Protein AF-A0A378I8Z8-F1 (afdb_monomer)

Organism: NCBI:txid28083

Sequence (136 aa):
MSGWFSEYYKSSSTHRQSQKISAFATVVEKAISNTDVTSIPTKIVQAGSSLYTMFCTSTHLSEKILNGLEAGIALSQIGLLIALYFEGQECVTDEHSLCKAYLLLEMGYNGFLALGMGTAEVSKEPVAPAATAPTV

Secondary structure (DSSP, 8-state):
--SSSSSS--B-HHHHHHHHHHHHHHHHHHHH-SSGGGGHHHHHHHHHHHHHHHH-TTS-HHHHHHHHHHHHHHHHHHHHHHHHHHHT--TTSTTSHHHHHHHHHHHHHHHHHHHHHHHHHHSBPPPPPP-PPP--

Foldseek 3Di:
DDDDPQPPDAFFPLLLVLLVLLVVLVVVCVVPDPWLLVSLVSLVSNLVSLVVQLPDPRGDPVSNVLSVLLNVLSVVLNVLSVVCVVVVHIPPDPPDPSNVSNVVSVVVNVVSSVVSNVSNVVRHHDDDPDPPDDDD

Nearest PDB structures (foldseek):
  6r6o-assembly1_A  TM=7.227E-01  e=2.540E+00  Candidatus Kuenenia stuttgartensis
  7tuy-assembly1_R  TM=4.621E-01  e=1.942E+00  Homo sapiens

Mean predicted aligned error: 10.28 Å

pLDDT: mean 76.1, std 12.14, range [41.12, 89.38]

Radius of gyration: 18.43 Å; Cα contacts (8 Å, |Δi|>4): 127; chains: 1; bounding box: 40×40×65 Å

Structure (mmCIF, N/CA/C/O backbone):
data_AF-A0A378I8Z8-F1
#
_entry.id   AF-A0A378I8Z8-F1
#
loop_
_atom_site.group_PDB
_atom_site.id
_atom_site.type_symbol
_atom_site.label_atom_id
_atom_site.label_alt_id
_atom_site.label_comp_id
_atom_site.label_asym_id
_atom_site.label_entity_id
_atom_site.label_seq_id
_atom_site.pdbx_PDB_ins_code
_atom_site.Cartn_x
_atom_site.Cartn_y
_atom_site.Cartn_z
_atom_site.occupancy
_atom_site.B_iso_or_equiv
_atom_site.auth_seq_id
_atom_site.auth_comp_id
_atom_site.auth_asym_id
_atom_site.auth_atom_id
_atom_site.pdbx_PDB_model_num
ATOM 1 N N . MET A 1 1 ? 19.527 21.346 -21.741 1.00 41.12 1 MET A N 1
ATOM 2 C CA . MET A 1 1 ? 19.880 20.714 -20.450 1.00 41.12 1 MET A CA 1
ATOM 3 C C . MET A 1 1 ? 19.252 19.328 -20.424 1.00 41.12 1 MET A C 1
ATOM 5 O O . MET A 1 1 ? 18.154 19.159 -19.922 1.00 41.12 1 MET A O 1
ATOM 9 N N . SER A 1 2 ? 19.878 18.355 -21.075 1.00 48.50 2 SER A N 1
ATOM 10 C CA . SER A 1 2 ? 19.301 17.026 -21.306 1.00 48.50 2 SER A CA 1
ATOM 11 C C . SER A 1 2 ? 20.458 16.042 -21.393 1.00 48.50 2 SER A C 1
ATOM 13 O O . SER A 1 2 ? 21.255 16.139 -22.321 1.00 48.50 2 SER A O 1
ATOM 15 N N . GLY A 1 3 ? 20.608 15.162 -20.408 1.00 43.66 3 GLY A N 1
ATOM 16 C CA . GLY A 1 3 ? 21.632 14.116 -20.492 1.00 43.66 3 GLY A CA 1
ATOM 17 C C . GLY A 1 3 ? 22.004 13.444 -19.176 1.00 43.66 3 GLY A C 1
ATOM 18 O O . GLY A 1 3 ? 22.324 12.269 -19.194 1.00 43.66 3 GLY A O 1
ATOM 19 N N . TRP A 1 4 ? 21.907 14.121 -18.029 1.00 41.44 4 TRP A N 1
ATOM 20 C CA . TRP A 1 4 ? 22.483 13.571 -16.788 1.00 41.44 4 TRP A CA 1
ATOM 21 C C . TRP A 1 4 ? 21.515 12.765 -15.907 1.00 41.44 4 TRP A C 1
ATOM 23 O O . TRP A 1 4 ? 21.967 11.962 -15.102 1.00 41.44 4 TRP A O 1
ATOM 33 N N . PHE A 1 5 ? 20.195 12.917 -16.070 1.00 47.25 5 PHE A N 1
ATOM 34 C CA . PHE A 1 5 ? 19.203 12.195 -15.250 1.00 47.25 5 PHE A CA 1
ATOM 35 C C . PHE A 1 5 ? 18.580 10.966 -15.938 1.00 47.25 5 PHE A C 1
ATOM 37 O O . PHE A 1 5 ? 17.821 10.240 -15.307 1.00 47.25 5 PHE A O 1
ATOM 44 N N . SER A 1 6 ? 18.876 10.720 -17.221 1.00 46.56 6 SER A N 1
ATOM 45 C CA . SER A 1 6 ? 18.153 9.722 -18.033 1.00 46.56 6 SER A CA 1
ATOM 46 C C . SER A 1 6 ? 18.712 8.296 -17.957 1.00 46.56 6 SER A C 1
ATOM 48 O O . SER A 1 6 ? 18.033 7.374 -18.401 1.00 46.56 6 SER A O 1
ATOM 50 N N . GLU A 1 7 ? 19.929 8.090 -17.447 1.00 46.84 7 GLU A N 1
ATOM 51 C CA . GLU A 1 7 ? 20.585 6.771 -17.514 1.00 46.84 7 GLU A CA 1
ATOM 52 C C . GLU A 1 7 ? 20.470 5.922 -16.237 1.00 46.84 7 GLU A C 1
ATOM 54 O O . GLU A 1 7 ? 20.745 4.727 -16.294 1.00 46.84 7 GLU A O 1
ATOM 59 N N . TYR A 1 8 ? 20.021 6.480 -15.105 1.00 52.59 8 TYR A N 1
ATOM 60 C CA . TYR A 1 8 ? 20.175 5.829 -13.789 1.00 52.59 8 TYR A CA 1
ATOM 61 C C . TYR A 1 8 ? 18.887 5.440 -13.053 1.00 52.59 8 TYR A C 1
ATOM 63 O O . TYR A 1 8 ? 18.965 4.872 -11.965 1.00 52.59 8 TYR A O 1
ATOM 71 N N . TYR A 1 9 ? 17.706 5.675 -13.625 1.00 54.09 9 TYR A N 1
ATOM 72 C CA . TYR A 1 9 ? 16.462 5.136 -13.073 1.00 54.09 9 TYR A CA 1
ATOM 73 C C . TYR A 1 9 ? 15.664 4.490 -14.194 1.00 54.09 9 TYR A C 1
ATOM 75 O O . TYR A 1 9 ? 15.327 5.124 -15.191 1.00 54.09 9 TYR A O 1
ATOM 83 N N . LYS A 1 10 ? 15.434 3.194 -14.048 1.00 65.06 10 LYS A N 1
ATOM 84 C CA . LYS A 1 10 ? 14.744 2.344 -15.004 1.00 65.06 10 LYS A CA 1
ATOM 85 C C . LYS A 1 10 ? 13.736 1.565 -14.183 1.00 65.06 10 LYS A C 1
ATOM 87 O O . LYS A 1 10 ? 14.125 0.749 -13.363 1.00 65.06 10 LYS A O 1
ATOM 92 N N . SER A 1 11 ? 12.459 1.894 -14.317 1.00 68.00 11 SER A N 1
ATOM 93 C CA . SER A 1 11 ? 11.431 1.282 -13.492 1.00 68.00 11 SER A CA 1
ATOM 94 C C . SER A 1 11 ? 11.003 -0.076 -14.042 1.00 68.00 11 SER A C 1
ATOM 96 O O . SER A 1 11 ? 10.663 -0.192 -15.226 1.00 68.00 11 SER A O 1
AT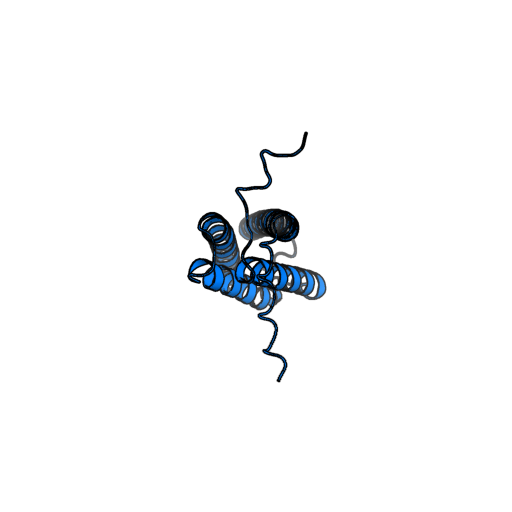OM 98 N N . SER A 1 12 ? 10.966 -1.086 -13.171 1.00 75.50 12 SER A N 1
ATOM 99 C CA . SER A 1 12 ? 10.537 -2.443 -13.506 1.00 75.50 12 SER A CA 1
ATOM 100 C C . SER A 1 12 ? 9.035 -2.493 -13.810 1.00 75.50 12 SER A C 1
ATOM 102 O O . SER A 1 12 ? 8.230 -1.664 -13.373 1.00 75.50 12 SER A O 1
ATOM 104 N N . SER A 1 13 ? 8.607 -3.454 -14.632 1.00 78.38 13 SER A N 1
ATOM 105 C CA . SER A 1 13 ? 7.174 -3.672 -14.901 1.00 78.38 13 SER A CA 1
ATOM 106 C C . SER A 1 13 ? 6.408 -4.055 -13.628 1.00 78.38 13 SER A C 1
ATOM 108 O O . SER A 1 13 ? 5.291 -3.577 -13.427 1.00 78.38 13 SER A O 1
ATOM 110 N N . THR A 1 14 ? 7.032 -4.840 -12.746 1.00 77.50 14 THR A N 1
ATOM 111 C CA . THR A 1 14 ? 6.472 -5.268 -11.458 1.00 77.50 14 THR A CA 1
ATOM 112 C C . THR A 1 14 ? 6.220 -4.090 -10.519 1.00 77.50 14 THR A C 1
ATOM 114 O O . THR A 1 14 ? 5.115 -3.968 -9.993 1.00 77.50 14 THR A O 1
ATOM 117 N N . HIS A 1 15 ? 7.186 -3.175 -10.353 1.00 79.50 15 HIS A N 1
ATOM 118 C CA . HIS A 1 15 ? 6.988 -1.982 -9.523 1.00 79.50 15 HIS A CA 1
ATOM 119 C C . HIS A 1 15 ? 5.855 -1.103 -10.062 1.00 79.50 15 HIS A C 1
ATOM 121 O O . HIS A 1 15 ? 4.949 -0.746 -9.315 1.00 79.50 15 HIS A O 1
ATOM 127 N N . ARG A 1 16 ? 5.819 -0.851 -11.376 1.00 81.81 16 ARG A N 1
ATOM 128 C CA . ARG A 1 16 ? 4.738 -0.075 -12.011 1.00 81.81 16 ARG A CA 1
ATOM 129 C C . ARG A 1 16 ? 3.356 -0.691 -11.804 1.00 81.81 16 ARG A C 1
ATOM 131 O O . ARG A 1 16 ? 2.396 0.041 -11.576 1.00 81.81 16 ARG A O 1
ATOM 138 N N . GLN A 1 17 ? 3.230 -2.015 -11.902 1.00 84.12 17 GLN A N 1
ATOM 139 C CA . GLN A 1 17 ? 1.952 -2.681 -11.644 1.00 84.12 17 GLN A CA 1
ATOM 140 C C . GLN A 1 17 ? 1.547 -2.588 -10.173 1.00 84.12 17 GLN A C 1
ATOM 142 O O . GLN A 1 17 ? 0.394 -2.265 -9.898 1.00 84.12 17 GLN A O 1
ATOM 147 N N . SER A 1 18 ? 2.484 -2.794 -9.245 1.00 82.25 18 SER A N 1
ATOM 148 C CA . SER A 1 18 ? 2.227 -2.642 -7.809 1.00 82.25 18 SER A CA 1
ATOM 149 C C . SER A 1 18 ? 1.702 -1.247 -7.474 1.00 82.25 18 SER A C 1
ATOM 151 O O . SER A 1 18 ? 0.650 -1.112 -6.857 1.00 82.25 18 SER A O 1
ATOM 153 N N . GLN A 1 19 ? 2.363 -0.209 -7.991 1.00 85.88 19 GLN A N 1
ATOM 154 C CA . GLN A 1 19 ? 1.971 1.188 -7.801 1.00 85.88 19 GLN A CA 1
ATOM 155 C C . GLN A 1 19 ? 0.552 1.470 -8.330 1.00 85.88 19 GLN A C 1
ATOM 157 O O . GLN A 1 19 ? -0.240 2.139 -7.671 1.00 85.88 19 GLN A O 1
ATOM 162 N N . LYS A 1 20 ? 0.179 0.892 -9.481 1.00 86.69 20 LYS A N 1
ATOM 163 C CA . LYS A 1 20 ? -1.184 1.001 -10.037 1.00 86.69 20 LYS A CA 1
ATOM 164 C C . LYS A 1 20 ? -2.229 0.298 -9.180 1.00 86.69 20 LYS A C 1
ATOM 166 O O . LYS A 1 20 ? -3.308 0.849 -8.985 1.00 86.69 20 LYS A O 1
ATOM 171 N N . ILE A 1 21 ? -1.921 -0.897 -8.680 1.00 86.50 21 ILE A N 1
ATOM 172 C CA . ILE A 1 21 ? -2.811 -1.650 -7.787 1.00 86.50 21 ILE A CA 1
ATOM 173 C C . ILE A 1 21 ? -3.030 -0.862 -6.495 1.00 86.50 21 ILE A C 1
ATOM 175 O O . ILE A 1 21 ? -4.172 -0.675 -6.083 1.00 86.50 21 ILE A O 1
ATOM 179 N N . SER A 1 22 ? -1.957 -0.343 -5.899 1.00 83.69 22 SER A N 1
ATOM 180 C CA . SER A 1 22 ? -2.022 0.450 -4.672 1.00 83.69 22 SER A CA 1
ATOM 181 C C . SER A 1 22 ? -2.804 1.753 -4.865 1.00 83.69 22 SER A C 1
ATOM 183 O O . SER A 1 22 ? -3.648 2.082 -4.035 1.00 83.69 22 SER A O 1
ATOM 185 N N . ALA A 1 23 ? -2.618 2.448 -5.993 1.00 85.38 23 ALA A N 1
ATOM 186 C CA . ALA A 1 23 ? -3.394 3.640 -6.337 1.00 85.38 23 ALA A CA 1
ATOM 187 C C . ALA A 1 23 ? -4.871 3.342 -6.589 1.00 85.38 23 ALA A C 1
ATOM 189 O O . ALA A 1 23 ? -5.735 4.075 -6.108 1.00 85.38 23 ALA A O 1
ATOM 190 N N . PHE A 1 24 ? -5.178 2.248 -7.285 1.00 86.38 24 PHE A N 1
ATOM 191 C CA . PHE A 1 24 ? -6.556 1.799 -7.444 1.00 86.38 24 PHE A CA 1
ATOM 192 C C . PHE A 1 24 ? -7.191 1.483 -6.085 1.00 86.38 24 PHE A C 1
ATOM 194 O O . PHE A 1 24 ? -8.299 1.938 -5.815 1.00 86.38 24 PHE A O 1
ATOM 201 N N . ALA A 1 25 ? -6.472 0.787 -5.200 1.00 84.19 25 ALA A N 1
ATOM 202 C CA . ALA A 1 25 ? -6.931 0.506 -3.844 1.00 84.19 25 ALA A CA 1
ATOM 203 C C . ALA A 1 25 ? -7.202 1.794 -3.048 1.00 84.19 25 ALA A C 1
ATOM 205 O O . ALA A 1 25 ? -8.235 1.872 -2.392 1.00 84.19 25 ALA A O 1
ATOM 206 N N . THR A 1 26 ? -6.359 2.829 -3.170 1.00 84.75 26 THR A N 1
ATOM 207 C CA . THR A 1 26 ? -6.602 4.141 -2.541 1.00 84.75 26 THR A CA 1
ATOM 208 C C . THR A 1 26 ? -7.861 4.814 -3.088 1.00 84.75 26 THR A C 1
ATOM 210 O O . THR A 1 26 ? -8.645 5.369 -2.323 1.00 84.75 26 THR A O 1
ATOM 213 N N . VAL A 1 27 ? -8.088 4.771 -4.404 1.00 85.25 27 VAL A N 1
ATOM 214 C CA . VAL A 1 27 ? -9.297 5.352 -5.014 1.00 85.25 27 VAL A CA 1
ATOM 215 C C . VAL A 1 27 ? -10.550 4.621 -4.534 1.00 85.25 27 VAL A C 1
ATOM 217 O O . VAL A 1 27 ? -11.528 5.266 -4.166 1.00 85.25 27 VAL A O 1
ATOM 220 N N . VAL A 1 28 ? -10.511 3.288 -4.503 1.00 84.44 28 VAL A N 1
ATOM 221 C CA . VAL A 1 28 ? -11.605 2.455 -3.990 1.00 84.44 28 VAL A CA 1
ATOM 222 C C . VAL A 1 28 ? -11.864 2.751 -2.515 1.00 84.44 28 VAL A C 1
ATOM 224 O O . VAL A 1 28 ? -13.011 2.940 -2.125 1.00 84.44 28 VAL A O 1
ATOM 227 N N . GLU A 1 29 ? -10.814 2.868 -1.705 1.00 82.06 29 GLU A N 1
ATOM 228 C CA . GLU A 1 29 ? -10.921 3.239 -0.295 1.00 82.06 29 GLU A CA 1
ATOM 229 C C . GLU A 1 29 ? -11.596 4.601 -0.127 1.00 82.06 29 GLU A C 1
ATOM 231 O O . GLU A 1 29 ? -12.558 4.716 0.620 1.00 82.06 29 GLU A O 1
ATOM 236 N N . LYS A 1 30 ? -11.171 5.624 -0.878 1.00 81.06 30 LYS A N 1
ATOM 237 C CA . LYS A 1 30 ? -11.785 6.961 -0.828 1.00 81.06 30 LYS A CA 1
ATOM 238 C C . LYS A 1 30 ? -13.221 6.993 -1.353 1.00 81.06 30 LYS A C 1
ATOM 240 O O . LYS A 1 30 ? -13.976 7.880 -0.967 1.00 81.06 30 LYS A O 1
ATOM 245 N N . ALA A 1 31 ? -13.597 6.059 -2.224 1.00 80.19 31 ALA A N 1
ATOM 246 C CA . ALA A 1 31 ? -14.951 5.955 -2.756 1.00 80.19 31 ALA A CA 1
ATOM 247 C C . ALA A 1 31 ? -15.918 5.212 -1.816 1.00 80.19 31 ALA A C 1
ATOM 249 O O . ALA A 1 31 ? -17.120 5.461 -1.875 1.00 80.19 31 ALA A O 1
ATOM 250 N N . ILE A 1 32 ? -15.414 4.288 -0.988 1.00 72.88 32 ILE A N 1
ATOM 251 C CA . ILE A 1 32 ? -16.240 3.364 -0.191 1.00 72.88 32 ILE A CA 1
ATOM 252 C C . ILE A 1 32 ? -16.163 3.658 1.315 1.00 72.88 32 ILE A C 1
ATOM 254 O O . ILE A 1 32 ? -17.149 3.449 2.023 1.00 72.88 32 ILE A O 1
ATOM 258 N N . SER A 1 33 ? -15.027 4.138 1.826 1.00 62.72 33 SER A N 1
ATOM 259 C CA . SER A 1 33 ? -14.820 4.276 3.269 1.00 62.72 33 SER A CA 1
ATOM 260 C C . SER A 1 33 ? -15.489 5.522 3.837 1.00 62.72 33 SER A C 1
ATOM 262 O O . SER A 1 33 ? -14.943 6.620 3.784 1.00 62.72 33 SER A O 1
ATOM 264 N N . ASN A 1 34 ? -16.655 5.307 4.450 1.00 59.94 34 ASN A N 1
ATOM 265 C CA . ASN A 1 34 ? -17.249 6.211 5.442 1.00 59.94 34 ASN A CA 1
ATOM 266 C C . ASN A 1 34 ? -16.865 5.833 6.889 1.00 59.94 34 ASN A C 1
ATOM 268 O O . ASN A 1 34 ? -17.215 6.564 7.808 1.00 59.94 34 ASN A O 1
ATOM 272 N N . THR A 1 35 ? -16.190 4.696 7.104 1.00 59.81 35 THR A N 1
ATOM 273 C CA . THR A 1 35 ? -15.753 4.197 8.423 1.00 59.81 35 THR A CA 1
ATOM 274 C C . THR A 1 35 ? -14.380 3.524 8.328 1.00 59.81 35 THR A C 1
ATOM 276 O O . THR A 1 35 ? -13.978 3.044 7.268 1.00 59.81 35 THR A O 1
ATOM 279 N N . ASP A 1 36 ? -13.651 3.471 9.442 1.00 65.50 36 ASP A N 1
ATOM 280 C CA . ASP A 1 36 ? -12.273 2.961 9.484 1.00 65.50 36 ASP A CA 1
ATOM 281 C C . ASP A 1 36 ? -12.172 1.463 9.176 1.00 65.50 36 ASP A C 1
ATOM 283 O O . ASP A 1 36 ? -11.224 1.003 8.549 1.00 65.50 36 ASP A O 1
ATOM 287 N N . VAL A 1 37 ? -13.172 0.667 9.554 1.00 66.38 37 VAL A N 1
ATOM 288 C CA . VAL A 1 37 ? -13.123 -0.795 9.377 1.00 66.38 37 VAL A CA 1
ATOM 289 C C . VAL A 1 37 ? -13.192 -1.192 7.896 1.00 66.38 37 VAL A C 1
ATOM 291 O O . VAL A 1 37 ? -12.612 -2.201 7.489 1.00 66.38 37 VAL A O 1
ATOM 294 N N . THR A 1 38 ? -13.843 -0.383 7.054 1.00 71.56 38 THR A N 1
ATOM 295 C CA . THR A 1 38 ? -13.967 -0.671 5.618 1.00 71.56 38 THR A CA 1
ATOM 296 C C . THR A 1 38 ? -12.681 -0.415 4.831 1.00 71.56 38 THR A C 1
ATOM 298 O O . THR A 1 38 ? -12.588 -0.866 3.691 1.00 71.56 38 THR A O 1
ATOM 301 N N . SER A 1 39 ? -11.670 0.238 5.423 1.00 75.81 39 SER A N 1
ATOM 302 C CA . SER A 1 39 ? -10.358 0.449 4.790 1.00 75.81 39 SER A CA 1
ATOM 303 C C . SER A 1 39 ? -9.388 -0.724 4.991 1.00 75.81 39 SER A C 1
ATOM 305 O O . SER A 1 39 ? -8.415 -0.859 4.250 1.00 75.81 39 SER A O 1
ATOM 307 N N . ILE A 1 40 ? -9.653 -1.638 5.933 1.00 79.19 40 ILE A N 1
ATOM 308 C CA . ILE A 1 40 ? -8.762 -2.778 6.216 1.00 79.19 40 ILE A CA 1
ATOM 309 C C . ILE A 1 4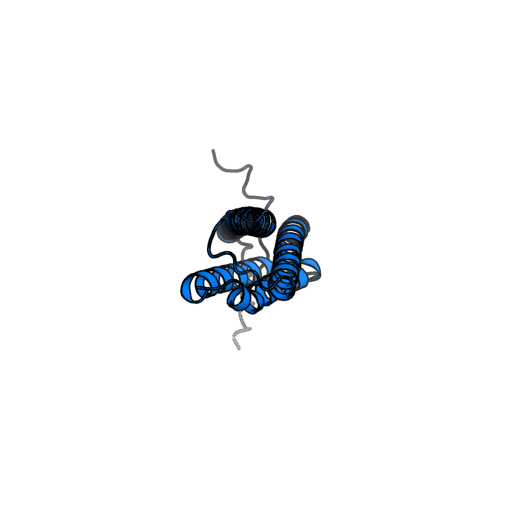0 ? -8.460 -3.614 4.953 1.00 79.19 40 ILE A C 1
ATOM 311 O O . ILE A 1 40 ? -7.284 -3.890 4.696 1.00 79.19 40 ILE A O 1
ATOM 315 N N . PRO A 1 41 ? -9.448 -3.997 4.113 1.00 82.69 41 PRO A N 1
ATOM 316 C CA . PRO A 1 41 ? -9.173 -4.782 2.912 1.00 82.69 41 PRO A CA 1
ATOM 317 C C . PRO A 1 41 ? -8.268 -4.054 1.910 1.00 82.69 41 PRO A C 1
ATOM 319 O O . PRO A 1 41 ? -7.385 -4.681 1.324 1.00 82.69 41 PRO A O 1
ATOM 322 N N . THR A 1 42 ? -8.443 -2.739 1.725 1.00 83.38 42 THR A N 1
ATOM 323 C CA . THR A 1 42 ? -7.608 -1.960 0.796 1.00 83.38 42 THR A CA 1
ATOM 324 C C . THR A 1 42 ? -6.181 -1.843 1.318 1.00 83.38 42 THR A C 1
ATOM 326 O O . THR A 1 42 ? -5.245 -2.048 0.543 1.00 83.38 42 THR A O 1
ATOM 329 N N . LYS A 1 43 ? -5.992 -1.646 2.632 1.00 85.06 43 LYS A N 1
ATOM 330 C CA . LYS A 1 43 ? -4.659 -1.653 3.256 1.00 85.06 43 LYS A CA 1
ATOM 331 C C . LYS A 1 43 ? -3.961 -3.007 3.149 1.00 85.06 43 LYS A C 1
ATOM 333 O O . LYS A 1 43 ? -2.755 -3.046 2.924 1.00 85.06 43 LYS A O 1
ATOM 338 N N . ILE A 1 44 ? -4.692 -4.120 3.250 1.00 87.19 44 ILE A N 1
ATOM 339 C CA . ILE A 1 44 ? -4.125 -5.466 3.051 1.00 87.19 44 ILE A CA 1
ATOM 340 C C . ILE A 1 44 ? -3.629 -5.639 1.614 1.00 87.19 44 ILE A C 1
ATOM 342 O O . ILE A 1 44 ? -2.528 -6.147 1.407 1.00 87.19 44 ILE A O 1
ATOM 346 N N . VAL A 1 45 ? -4.408 -5.197 0.622 1.00 86.88 45 VAL A N 1
ATOM 347 C CA . VAL A 1 45 ? -3.989 -5.241 -0.788 1.00 86.88 45 VAL A CA 1
ATOM 348 C C . VAL A 1 45 ? -2.738 -4.391 -1.006 1.00 86.88 45 VAL A C 1
ATOM 350 O O . VAL A 1 45 ? -1.792 -4.870 -1.625 1.00 86.88 45 VAL A O 1
ATOM 353 N N . GLN A 1 46 ? -2.708 -3.178 -0.451 1.00 86.31 46 GLN A N 1
ATOM 354 C CA . GLN A 1 46 ? -1.566 -2.260 -0.508 1.00 86.31 46 GLN A CA 1
ATOM 355 C C . GLN A 1 46 ? -0.309 -2.833 0.162 1.00 86.31 46 GLN A C 1
ATOM 357 O O . GLN A 1 46 ? 0.780 -2.776 -0.402 1.00 86.31 46 GLN A O 1
ATOM 362 N N . ALA A 1 47 ? -0.441 -3.430 1.348 1.00 86.50 47 ALA A N 1
ATOM 363 C CA . ALA A 1 47 ? 0.674 -4.084 2.025 1.00 86.50 47 ALA A CA 1
ATOM 364 C C . ALA A 1 47 ? 1.160 -5.309 1.234 1.00 86.50 47 ALA A C 1
ATOM 366 O O . ALA A 1 47 ? 2.362 -5.505 1.063 1.00 86.50 47 ALA A O 1
ATOM 367 N N . GLY A 1 48 ? 0.233 -6.120 0.718 1.00 83.06 48 GLY A N 1
ATOM 368 C CA . GLY A 1 48 ? 0.535 -7.326 -0.048 1.00 83.06 48 GLY A CA 1
ATOM 369 C C . GLY A 1 48 ? 1.250 -7.040 -1.368 1.00 83.06 48 GLY A C 1
ATOM 370 O O . GLY A 1 48 ? 2.248 -7.696 -1.671 1.00 83.06 48 GLY A O 1
ATOM 371 N N . SER A 1 49 ? 0.790 -6.048 -2.137 1.00 84.44 49 SER A N 1
ATOM 372 C CA . SER A 1 49 ? 1.423 -5.646 -3.401 1.00 84.44 49 SER A CA 1
ATOM 373 C C . SER A 1 49 ? 2.838 -5.110 -3.172 1.00 84.44 49 SER A C 1
ATOM 375 O O . SER A 1 49 ? 3.786 -5.544 -3.841 1.00 84.44 49 SER A O 1
ATOM 377 N N . SER A 1 50 ? 3.015 -4.236 -2.180 1.00 82.50 50 SER A N 1
ATOM 378 C CA . SER A 1 50 ? 4.317 -3.657 -1.857 1.00 82.50 50 SER A CA 1
ATOM 379 C C . SER A 1 50 ? 5.286 -4.711 -1.293 1.00 82.50 50 SER A C 1
ATOM 381 O O . SER A 1 50 ? 6.435 -4.776 -1.738 1.00 82.50 50 SER A O 1
ATOM 383 N N . LEU A 1 51 ? 4.837 -5.626 -0.421 1.00 84.31 51 LEU A N 1
ATOM 384 C CA . LEU A 1 51 ? 5.662 -6.747 0.061 1.00 84.31 51 LEU A CA 1
ATOM 385 C C . LEU A 1 51 ? 6.072 -7.686 -1.076 1.00 84.31 51 LEU A C 1
ATOM 387 O O . LEU A 1 51 ? 7.251 -8.017 -1.205 1.00 84.31 51 LEU A O 1
ATOM 391 N N . TYR A 1 52 ? 5.132 -8.083 -1.938 1.00 85.00 52 TYR A N 1
ATOM 392 C CA . TYR A 1 52 ? 5.439 -8.921 -3.098 1.00 85.00 52 TYR A CA 1
ATOM 393 C C . TYR A 1 52 ? 6.532 -8.285 -3.968 1.00 85.00 52 TYR A C 1
ATOM 395 O O . TYR A 1 52 ? 7.506 -8.935 -4.352 1.00 85.00 52 TYR A O 1
ATOM 403 N N . THR A 1 53 ? 6.417 -6.982 -4.215 1.00 81.19 53 THR A N 1
ATOM 404 C CA . THR A 1 53 ? 7.370 -6.225 -5.031 1.00 81.19 53 THR A CA 1
ATOM 405 C C . THR A 1 53 ? 8.736 -6.086 -4.352 1.00 81.19 53 THR A C 1
ATOM 407 O O . THR A 1 53 ? 9.766 -6.105 -5.029 1.00 81.19 53 THR A O 1
ATOM 410 N N . MET A 1 54 ? 8.777 -6.016 -3.018 1.00 84.38 54 MET A N 1
ATOM 411 C CA . MET A 1 54 ? 10.015 -5.990 -2.235 1.00 84.38 54 MET A CA 1
ATOM 412 C C . MET A 1 54 ? 10.806 -7.304 -2.366 1.00 84.38 54 MET A C 1
ATOM 414 O O . MET A 1 54 ? 12.031 -7.279 -2.532 1.00 84.38 54 MET A O 1
ATOM 418 N N . PHE A 1 55 ? 10.122 -8.451 -2.358 1.00 84.94 55 PHE A N 1
ATOM 419 C CA . PHE A 1 55 ? 10.758 -9.772 -2.465 1.00 84.94 55 PHE A CA 1
ATOM 420 C C . PHE A 1 55 ? 10.952 -10.261 -3.905 1.00 84.94 55 PHE A C 1
ATOM 422 O O . PHE A 1 55 ? 11.760 -11.160 -4.136 1.00 84.94 55 PHE A O 1
ATOM 429 N N . CYS A 1 56 ? 10.282 -9.654 -4.887 1.00 81.31 56 CYS A N 1
ATOM 430 C CA . CYS A 1 56 ? 10.478 -9.994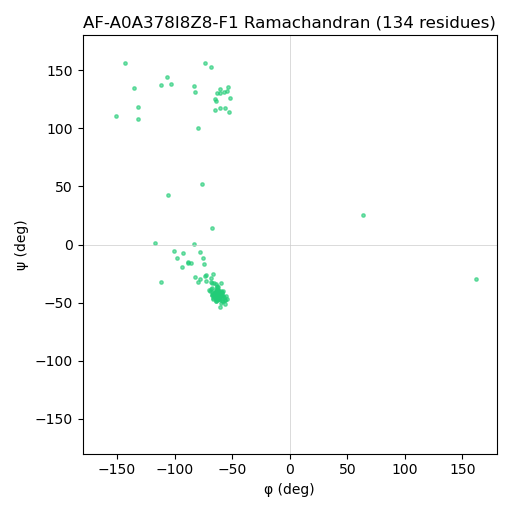 -6.292 1.00 81.31 56 CYS A CA 1
ATOM 431 C C . CYS A 1 56 ? 11.934 -9.732 -6.717 1.00 81.31 56 CYS A C 1
ATOM 433 O O . CYS A 1 56 ? 12.516 -8.692 -6.416 1.00 81.31 56 CYS A O 1
ATOM 435 N N . THR A 1 57 ? 12.558 -10.674 -7.418 1.00 77.12 57 THR A N 1
ATOM 436 C CA . THR A 1 57 ? 13.939 -10.537 -7.920 1.00 77.12 57 THR A CA 1
ATOM 437 C C . THR A 1 57 ? 14.042 -9.603 -9.125 1.00 77.12 57 THR A C 1
ATOM 439 O O . THR A 1 57 ? 15.126 -9.123 -9.431 1.00 77.12 57 THR A O 1
ATOM 442 N N . SER A 1 58 ? 12.916 -9.315 -9.782 1.00 73.62 58 SER A N 1
ATOM 443 C CA . SER A 1 58 ? 12.827 -8.464 -10.974 1.00 73.62 58 SER A CA 1
ATOM 444 C C . SER A 1 58 ? 12.773 -6.955 -10.671 1.00 73.62 58 SER A C 1
ATOM 446 O O . SER A 1 58 ? 12.629 -6.168 -11.605 1.00 73.62 58 SER A O 1
ATOM 448 N N . THR A 1 59 ? 12.825 -6.541 -9.401 1.00 75.06 59 THR A N 1
ATOM 449 C CA . THR A 1 59 ? 12.697 -5.136 -8.970 1.00 75.06 59 THR A CA 1
ATOM 450 C C . THR A 1 59 ? 14.036 -4.562 -8.522 1.00 75.06 59 THR A C 1
ATOM 452 O O . THR A 1 59 ? 14.861 -5.252 -7.915 1.00 75.06 59 THR A O 1
ATOM 455 N N . HIS A 1 60 ? 14.256 -3.277 -8.803 1.00 80.69 60 HIS A N 1
ATOM 456 C CA . HIS A 1 60 ? 15.508 -2.600 -8.454 1.00 80.69 60 HIS A CA 1
ATOM 457 C C . HIS A 1 60 ? 15.601 -2.318 -6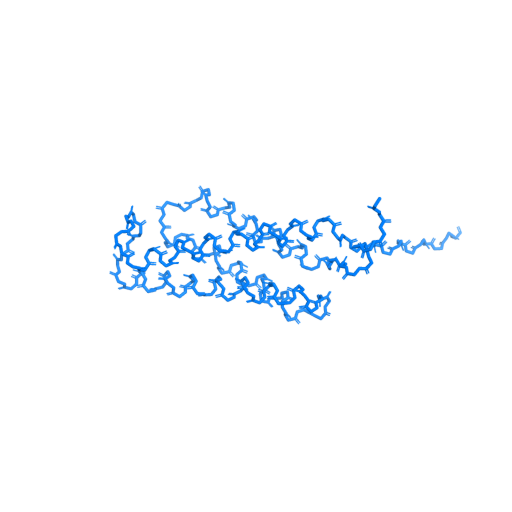.954 1.00 80.69 60 HIS A C 1
ATOM 459 O O . HIS A 1 60 ? 14.590 -2.203 -6.263 1.00 80.69 60 HIS A O 1
ATOM 465 N N . LEU A 1 61 ? 16.821 -2.163 -6.427 1.00 79.00 61 LEU A N 1
ATOM 466 C CA . LEU A 1 61 ? 17.038 -1.896 -4.997 1.00 79.00 61 LEU A CA 1
ATOM 467 C C . LEU A 1 61 ? 16.312 -0.626 -4.523 1.00 79.00 61 LEU A C 1
ATOM 469 O O . LEU A 1 61 ? 15.716 -0.621 -3.449 1.00 79.00 61 LEU A O 1
ATOM 473 N N . SER A 1 62 ? 16.315 0.428 -5.340 1.00 77.50 62 SER A N 1
ATOM 474 C CA . SER A 1 62 ? 15.596 1.674 -5.058 1.00 77.50 62 SER A CA 1
ATOM 475 C C . SER A 1 62 ? 14.080 1.467 -4.967 1.00 77.50 62 SER A C 1
ATOM 477 O O . SER A 1 62 ? 13.441 1.995 -4.059 1.00 77.50 62 SER A O 1
ATOM 479 N N . GLU A 1 63 ? 13.512 0.642 -5.849 1.00 80.88 63 GLU A N 1
ATOM 480 C CA . GLU A 1 63 ? 12.093 0.279 -5.833 1.00 80.88 63 GLU A CA 1
ATOM 481 C C . GLU A 1 63 ? 11.759 -0.582 -4.611 1.00 80.88 63 GLU A C 1
ATOM 483 O O . GLU A 1 63 ? 10.709 -0.409 -3.998 1.00 80.88 63 GLU A O 1
ATOM 488 N N . LYS A 1 64 ? 12.650 -1.496 -4.213 1.00 83.69 64 LYS A N 1
ATOM 489 C CA . LYS A 1 64 ? 12.476 -2.320 -3.006 1.00 83.69 64 LYS A CA 1
ATOM 490 C C . LYS A 1 64 ? 12.436 -1.470 -1.740 1.00 83.69 64 LYS A C 1
ATOM 492 O O . LYS A 1 64 ? 11.629 -1.760 -0.865 1.00 83.69 64 LYS A O 1
ATOM 497 N N . ILE A 1 65 ? 13.266 -0.428 -1.647 1.00 85.56 65 ILE A N 1
ATOM 498 C CA . ILE A 1 65 ? 13.254 0.499 -0.505 1.00 85.56 65 ILE A CA 1
ATOM 499 C C . ILE A 1 65 ? 11.923 1.252 -0.451 1.00 85.56 65 ILE A C 1
ATOM 501 O O . ILE A 1 65 ? 11.302 1.306 0.608 1.00 85.56 65 ILE A O 1
ATOM 505 N N . LEU A 1 66 ? 11.462 1.785 -1.586 1.00 85.19 66 LEU A N 1
ATOM 506 C CA . LEU A 1 66 ? 10.202 2.524 -1.643 1.00 85.19 66 LEU A CA 1
ATOM 507 C C . LEU A 1 66 ? 9.003 1.628 -1.301 1.00 85.19 66 LEU A C 1
ATOM 509 O O . LEU A 1 66 ? 8.219 1.966 -0.419 1.00 85.19 66 LEU A O 1
ATOM 513 N N . ASN A 1 67 ? 8.911 0.447 -1.918 1.00 84.44 67 ASN A N 1
ATOM 514 C CA . ASN A 1 67 ? 7.865 -0.525 -1.596 1.00 84.44 67 ASN A CA 1
ATOM 515 C C . ASN A 1 67 ? 7.981 -1.034 -0.148 1.00 84.44 67 ASN A C 1
ATOM 517 O O . ASN A 1 67 ? 6.972 -1.305 0.488 1.00 84.44 67 ASN A O 1
ATOM 521 N N . GLY A 1 68 ? 9.191 -1.167 0.399 1.00 84.88 68 GLY A N 1
ATOM 522 C CA . GLY A 1 68 ? 9.389 -1.537 1.800 1.00 84.88 68 GLY A CA 1
ATOM 523 C C . GLY A 1 68 ? 8.839 -0.479 2.756 1.00 84.88 68 GLY A C 1
ATOM 524 O O . GLY A 1 68 ? 8.195 -0.819 3.747 1.00 84.88 68 GLY A O 1
ATOM 525 N N . LEU A 1 69 ? 9.029 0.803 2.431 1.00 87.75 69 LEU A N 1
ATOM 526 C CA . LEU A 1 69 ? 8.462 1.912 3.193 1.00 87.75 69 LEU A CA 1
ATOM 527 C C . LEU A 1 69 ? 6.932 1.947 3.083 1.00 87.75 69 LEU A C 1
ATOM 529 O O . LEU A 1 69 ? 6.253 2.038 4.102 1.00 87.75 69 LEU A O 1
ATOM 533 N N . GLU A 1 70 ? 6.385 1.808 1.873 1.00 88.19 70 GLU A N 1
ATOM 534 C CA . GLU A 1 70 ? 4.937 1.705 1.646 1.00 88.19 70 GLU A CA 1
ATOM 535 C C . GLU A 1 70 ? 4.321 0.525 2.404 1.00 88.19 70 GLU A C 1
ATOM 537 O O . GLU A 1 70 ? 3.299 0.690 3.066 1.00 88.19 70 GLU A O 1
ATOM 542 N N . ALA A 1 71 ? 4.964 -0.646 2.368 1.00 87.25 71 ALA A N 1
ATOM 543 C CA . ALA A 1 71 ? 4.531 -1.820 3.115 1.00 87.25 71 ALA A CA 1
ATOM 544 C C . ALA A 1 71 ? 4.569 -1.567 4.627 1.00 87.25 71 ALA A C 1
ATOM 546 O O . ALA A 1 71 ? 3.621 -1.908 5.327 1.00 87.25 71 ALA A O 1
ATOM 547 N N . GLY A 1 72 ? 5.629 -0.934 5.138 1.00 88.62 72 GLY A N 1
ATOM 548 C CA . GLY A 1 72 ? 5.744 -0.581 6.553 1.00 88.62 72 GLY A CA 1
ATOM 549 C C . GLY A 1 72 ? 4.644 0.376 7.019 1.00 88.62 72 GLY A C 1
ATOM 550 O O . GLY A 1 72 ? 4.044 0.162 8.075 1.00 88.62 72 GLY A O 1
ATOM 551 N N . ILE A 1 73 ? 4.333 1.394 6.213 1.00 88.94 73 ILE A N 1
ATOM 552 C CA . ILE A 1 73 ? 3.249 2.341 6.499 1.00 88.94 73 ILE A CA 1
ATOM 553 C C . ILE A 1 73 ? 1.890 1.628 6.439 1.00 88.94 73 ILE A C 1
ATOM 555 O O . ILE A 1 73 ? 1.105 1.761 7.375 1.00 88.94 73 ILE A O 1
ATOM 559 N N . ALA A 1 74 ? 1.629 0.822 5.405 1.00 86.81 74 ALA A N 1
ATOM 560 C CA . ALA A 1 74 ? 0.371 0.087 5.258 1.00 86.81 74 ALA A CA 1
ATOM 561 C C . ALA A 1 74 ? 0.148 -0.927 6.397 1.00 86.81 74 ALA A C 1
ATOM 563 O O . ALA A 1 74 ? -0.940 -1.004 6.961 1.00 86.81 74 ALA A O 1
ATOM 564 N N . LEU A 1 75 ? 1.187 -1.660 6.809 1.00 88.25 75 LEU A N 1
ATOM 565 C CA . LEU A 1 75 ? 1.123 -2.557 7.970 1.00 88.25 75 LEU A CA 1
ATOM 566 C C . LEU A 1 75 ? 0.868 -1.796 9.276 1.00 88.25 75 LEU A C 1
ATOM 568 O O . LEU A 1 75 ? 0.100 -2.259 10.118 1.00 88.25 75 LEU A O 1
ATOM 572 N N . SER A 1 76 ? 1.471 -0.618 9.440 1.00 89.38 76 SER A N 1
ATOM 573 C CA . SER A 1 76 ? 1.239 0.223 10.618 1.00 89.38 76 SER A CA 1
ATOM 574 C C . SER A 1 76 ? -0.193 0.769 10.650 1.00 89.38 76 SER A C 1
ATOM 576 O O . SER A 1 76 ? -0.808 0.801 11.714 1.00 89.38 76 SER A O 1
ATOM 578 N N . GLN A 1 77 ? -0.761 1.123 9.491 1.00 87.62 77 GLN A N 1
ATOM 579 C CA . GLN A 1 77 ? -2.176 1.487 9.360 1.00 87.62 77 GLN A CA 1
ATOM 580 C C . GLN A 1 77 ? -3.091 0.323 9.744 1.00 87.62 77 GLN A C 1
ATOM 582 O O . GLN A 1 77 ? -4.019 0.525 10.518 1.00 87.62 77 GLN A O 1
ATOM 587 N N . ILE A 1 78 ? -2.803 -0.900 9.283 1.00 87.00 78 ILE A N 1
ATOM 588 C CA . ILE A 1 78 ? -3.554 -2.101 9.685 1.00 87.00 78 ILE A CA 1
ATOM 589 C C . ILE A 1 78 ? -3.489 -2.295 11.206 1.00 87.00 78 ILE A C 1
ATOM 591 O O . ILE A 1 78 ? -4.517 -2.533 11.834 1.00 87.00 78 ILE A O 1
ATOM 595 N N . GLY A 1 79 ? -2.306 -2.156 11.813 1.00 85.38 79 GLY A N 1
ATOM 596 C CA . GLY A 1 79 ? -2.144 -2.250 13.266 1.00 85.38 79 GLY A CA 1
ATOM 597 C C . GLY A 1 79 ? -2.984 -1.222 14.030 1.00 85.38 79 GLY A C 1
ATOM 598 O O . GLY A 1 79 ? -3.644 -1.577 15.004 1.00 85.38 79 GLY A O 1
ATOM 599 N N . LEU A 1 80 ? -3.014 0.029 13.558 1.00 85.25 80 LEU A N 1
ATOM 600 C CA . LEU A 1 80 ? -3.854 1.082 14.136 1.00 85.25 80 LEU A CA 1
ATOM 601 C C . LEU A 1 80 ? -5.349 0.792 13.980 1.00 85.25 80 LEU A C 1
ATOM 603 O O . LEU A 1 80 ? -6.095 0.959 14.937 1.00 85.25 80 LEU A O 1
ATOM 607 N N . LEU A 1 81 ? -5.782 0.329 12.806 1.00 82.44 81 LEU A N 1
ATOM 608 C CA . LEU A 1 81 ? -7.179 -0.029 12.547 1.00 82.44 81 LEU A CA 1
ATOM 609 C C . LEU A 1 81 ? -7.644 -1.183 13.443 1.00 82.44 81 LEU A C 1
ATOM 611 O O . LEU A 1 81 ? -8.757 -1.156 13.961 1.00 82.44 81 LEU A O 1
ATOM 615 N N . ILE A 1 82 ? -6.780 -2.174 13.677 1.00 83.75 82 ILE A N 1
ATOM 616 C CA . ILE A 1 82 ? -7.051 -3.265 14.621 1.00 83.75 82 ILE A CA 1
ATOM 617 C C . ILE A 1 82 ? -7.169 -2.724 16.052 1.00 83.75 82 ILE A C 1
ATOM 619 O O . ILE A 1 82 ? -8.080 -3.121 16.776 1.00 83.75 82 ILE A O 1
ATOM 623 N N . ALA A 1 83 ? -6.277 -1.817 16.464 1.00 84.44 83 ALA A N 1
ATOM 624 C CA . ALA A 1 83 ? -6.341 -1.199 17.788 1.00 84.44 83 ALA A CA 1
ATOM 625 C C . ALA A 1 83 ? -7.643 -0.400 17.984 1.00 84.44 83 ALA A C 1
ATOM 627 O O . ALA A 1 83 ? -8.340 -0.615 18.972 1.00 84.44 83 ALA A O 1
ATOM 628 N N . LEU A 1 84 ? -8.018 0.435 17.009 1.00 81.12 84 LEU A N 1
ATOM 629 C CA . LEU A 1 84 ? -9.275 1.195 17.005 1.00 81.12 84 LEU A CA 1
ATOM 630 C C . LEU A 1 84 ? -10.503 0.279 17.082 1.00 81.12 84 LEU A C 1
ATOM 632 O O . LEU A 1 84 ? -11.418 0.536 17.863 1.00 81.12 84 LEU A O 1
ATOM 636 N N . TYR A 1 85 ? -10.487 -0.836 16.342 1.00 81.00 85 TYR A N 1
ATOM 637 C CA . TYR A 1 85 ? -11.552 -1.838 16.391 1.00 81.00 85 TYR A CA 1
ATOM 638 C C . TYR A 1 85 ? -11.720 -2.444 17.792 1.00 81.00 85 TYR A C 1
ATOM 640 O O . TYR A 1 85 ? -12.845 -2.598 18.265 1.00 81.00 85 TYR A O 1
ATOM 648 N N . PHE A 1 86 ? -10.620 -2.762 18.484 1.00 82.19 86 PHE A N 1
ATOM 649 C CA . PHE A 1 86 ? -10.680 -3.290 19.851 1.00 82.19 86 PHE A CA 1
ATOM 650 C C . PHE A 1 86 ? -11.074 -2.240 20.895 1.00 82.19 86 PHE A C 1
ATOM 652 O O . PHE A 1 86 ? -11.721 -2.591 21.881 1.00 82.19 86 PHE A O 1
ATOM 659 N N . GLU A 1 87 ? -10.721 -0.971 20.689 1.00 78.62 87 GLU A N 1
ATOM 660 C CA . GLU A 1 87 ? -11.165 0.134 21.547 1.00 78.62 87 GLU A CA 1
ATOM 661 C C . GLU A 1 87 ? -12.616 0.566 21.260 1.00 78.62 87 GLU A C 1
ATOM 663 O O . GLU A 1 87 ? -13.176 1.373 22.003 1.00 78.62 87 GLU A O 1
ATOM 668 N N . GLY A 1 88 ? -13.250 0.007 20.220 1.00 69.62 88 GLY A N 1
ATOM 669 C CA . GLY A 1 88 ? -14.616 0.346 19.817 1.00 69.62 88 GLY A CA 1
ATOM 670 C C . GLY A 1 88 ? -14.755 1.801 19.369 1.00 69.62 88 GLY A C 1
ATOM 671 O O . GLY A 1 88 ? -15.833 2.381 19.494 1.00 69.62 88 GLY A O 1
ATOM 672 N N . GLN A 1 89 ? -13.658 2.402 18.907 1.00 69.06 89 GLN A N 1
ATOM 673 C CA . GLN A 1 89 ? -13.609 3.794 18.488 1.00 69.06 89 GLN A CA 1
ATOM 674 C C . GLN A 1 89 ? -13.613 3.898 16.969 1.00 69.06 89 GLN A C 1
ATOM 676 O O . GLN A 1 89 ? -12.904 3.167 16.281 1.00 69.06 89 GLN A O 1
ATOM 681 N N . GLU A 1 90 ? -14.387 4.851 16.461 1.00 69.69 90 GLU A N 1
ATOM 682 C CA . GLU A 1 90 ? -14.363 5.258 15.061 1.00 69.69 90 GLU A CA 1
ATOM 683 C C . GLU A 1 90 ? -13.796 6.677 14.975 1.00 69.69 90 GLU A C 1
ATOM 685 O O . GLU A 1 90 ? -14.163 7.565 15.752 1.00 69.69 90 GLU A O 1
ATOM 690 N N . CYS A 1 91 ? -12.920 6.913 14.007 1.00 69.44 91 CYS A N 1
ATOM 691 C CA . CYS A 1 91 ? -12.308 8.195 13.690 1.00 69.44 91 CYS A CA 1
ATOM 692 C C . CYS A 1 91 ? -13.278 9.116 12.942 1.00 69.44 91 CYS A C 1
ATOM 694 O O . CYS A 1 91 ? -12.962 9.679 11.898 1.00 69.44 91 CYS A O 1
ATOM 696 N N . VAL A 1 92 ? -1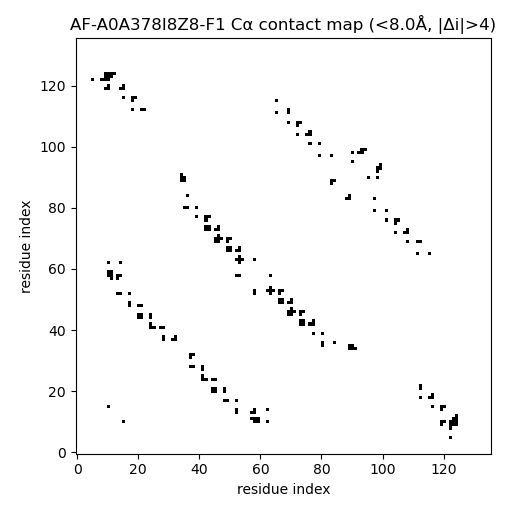4.472 9.303 13.508 1.00 65.00 92 VAL A N 1
ATOM 697 C CA . VAL A 1 92 ? -15.447 10.307 13.052 1.00 65.00 92 VAL A CA 1
ATOM 698 C C . VAL A 1 92 ? -14.980 11.720 13.433 1.00 65.00 92 VAL A C 1
ATOM 700 O O . VAL A 1 92 ? -15.310 12.693 12.758 1.00 65.00 92 VAL A O 1
ATOM 703 N N . THR A 1 93 ? -14.179 11.841 14.497 1.00 60.03 93 THR A N 1
ATOM 704 C CA . THR A 1 93 ? -13.603 13.103 14.985 1.00 60.03 93 THR A CA 1
ATOM 705 C C . THR A 1 93 ? -12.126 12.933 15.338 1.00 60.03 93 THR A C 1
ATOM 707 O O . THR A 1 93 ? -11.770 12.000 16.058 1.00 60.03 93 THR A O 1
ATOM 710 N N . ASP A 1 94 ? -11.276 13.875 14.915 1.00 63.69 94 ASP A N 1
ATOM 711 C CA . ASP A 1 94 ? -9.810 13.864 15.105 1.00 63.69 94 ASP A CA 1
ATOM 712 C C . ASP A 1 94 ? -9.339 14.021 16.569 1.00 63.69 94 ASP A C 1
ATOM 714 O O . ASP A 1 94 ? -8.174 14.330 16.821 1.00 63.69 94 ASP A O 1
ATOM 718 N N . GLU A 1 95 ? -10.204 13.866 17.571 1.00 64.50 95 GLU A N 1
ATOM 719 C CA . GLU A 1 95 ? -9.841 14.127 18.971 1.00 64.50 95 GLU A CA 1
ATOM 720 C C . GLU A 1 95 ? -8.923 13.044 19.559 1.00 64.50 95 GLU A C 1
ATOM 722 O O . GLU A 1 95 ? -8.083 13.339 20.414 1.00 64.50 95 GLU A O 1
ATOM 727 N N . HIS A 1 96 ? -9.003 11.815 19.042 1.00 73.38 96 HIS A N 1
ATOM 728 C CA . HIS A 1 96 ? -8.184 10.698 19.501 1.00 73.38 96 HIS A CA 1
ATOM 729 C C . HIS A 1 96 ? -6.793 10.670 18.851 1.00 73.38 96 HIS A C 1
ATOM 731 O O . HIS A 1 96 ? -6.621 10.842 17.643 1.00 73.38 96 HIS A O 1
ATOM 737 N N . SER A 1 97 ? -5.769 10.409 19.669 1.00 79.12 97 SER A N 1
ATOM 738 C CA . SER A 1 97 ? -4.365 10.339 19.235 1.00 79.12 97 SER A CA 1
ATOM 739 C C . SER A 1 97 ? -4.121 9.256 18.177 1.00 79.12 97 SER A C 1
ATOM 741 O O . SER A 1 97 ? -3.302 9.462 17.280 1.00 79.12 97 SER A O 1
ATOM 743 N N . LEU A 1 98 ? -4.861 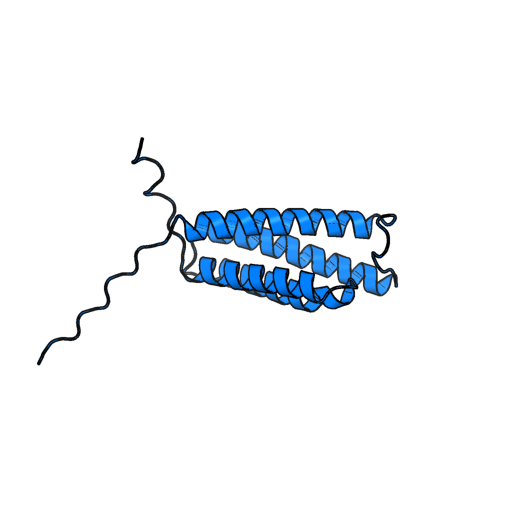8.145 18.243 1.00 78.50 98 LEU A N 1
ATOM 744 C CA . LEU A 1 98 ? -4.833 7.061 17.258 1.00 78.50 98 LEU A CA 1
ATOM 745 C C . LEU A 1 98 ? -5.339 7.525 15.883 1.00 78.50 98 LEU A C 1
ATOM 747 O O . LEU A 1 98 ? -4.696 7.241 14.877 1.00 78.50 98 LEU A O 1
ATOM 751 N N . CYS A 1 99 ? -6.409 8.321 15.836 1.00 81.12 99 CYS A N 1
ATOM 752 C CA . CYS A 1 99 ? -6.948 8.869 14.588 1.00 81.12 99 CYS A CA 1
ATOM 753 C C . CYS A 1 99 ? -5.984 9.861 13.931 1.00 81.12 99 CYS A C 1
ATOM 755 O O . CYS A 1 99 ? -5.721 9.776 12.733 1.00 81.12 99 CYS A O 1
ATOM 757 N N . LYS A 1 100 ? -5.355 10.741 14.723 1.00 82.88 100 LYS A N 1
ATOM 758 C CA . LYS A 1 100 ? -4.315 11.652 14.213 1.00 82.88 100 LYS A CA 1
ATOM 759 C C . LYS A 1 100 ? -3.116 10.895 13.648 1.00 82.88 100 LYS A C 1
ATOM 761 O O . LYS A 1 100 ? -2.582 11.271 12.607 1.00 82.88 100 LYS A O 1
ATOM 766 N N . ALA A 1 101 ? -2.684 9.836 14.330 1.00 84.81 101 ALA A N 1
ATOM 767 C CA . ALA A 1 101 ? -1.604 8.990 13.845 1.00 84.81 101 ALA A CA 1
ATOM 768 C C . ALA A 1 101 ? -1.999 8.289 12.535 1.00 84.81 101 ALA A C 1
ATOM 770 O O . ALA A 1 101 ? -1.230 8.345 11.577 1.00 84.81 101 ALA A O 1
ATOM 771 N N . TYR A 1 102 ? -3.207 7.722 12.445 1.00 84.56 102 TYR A N 1
ATOM 772 C CA . TYR A 1 102 ? -3.717 7.121 11.211 1.00 84.56 102 TYR A CA 1
ATOM 773 C C . TYR A 1 102 ? -3.715 8.124 10.048 1.00 84.56 102 TYR A C 1
ATOM 775 O O . TYR A 1 102 ? -3.150 7.829 8.995 1.00 84.56 102 TYR A O 1
ATOM 783 N N . LEU A 1 103 ? -4.235 9.336 10.270 1.00 84.56 103 LEU A N 1
ATOM 784 C CA . LEU A 1 103 ? -4.266 10.412 9.276 1.00 84.56 103 LEU A CA 1
ATOM 785 C C . LEU A 1 103 ? -2.862 10.768 8.761 1.00 84.56 103 LEU A C 1
ATOM 787 O O . LEU A 1 103 ? -2.653 10.893 7.553 1.00 84.56 103 LEU A O 1
ATOM 791 N N . LEU A 1 104 ? -1.878 10.902 9.657 1.00 86.81 104 LEU A N 1
ATOM 792 C CA . LEU A 1 104 ? -0.491 11.198 9.281 1.00 86.81 104 LEU A CA 1
ATOM 793 C C . LEU A 1 104 ? 0.132 10.072 8.452 1.00 86.81 104 LEU A C 1
ATOM 795 O O . LEU A 1 104 ? 0.802 10.344 7.452 1.00 86.81 104 LEU A O 1
ATOM 799 N N . LEU A 1 105 ? -0.101 8.814 8.839 1.00 87.62 105 LEU A N 1
ATOM 800 C CA . LEU A 1 105 ? 0.347 7.670 8.050 1.00 87.62 105 LEU A CA 1
ATOM 801 C C . LEU A 1 105 ? -0.331 7.648 6.680 1.00 87.62 105 LEU A C 1
ATOM 803 O O . LEU A 1 105 ? 0.318 7.335 5.687 1.00 87.62 105 LEU A O 1
ATOM 807 N N . GLU A 1 106 ? -1.617 7.981 6.602 1.00 86.00 106 GLU A N 1
ATOM 808 C CA . GLU A 1 106 ? -2.360 8.029 5.345 1.00 86.00 106 GLU A CA 1
ATOM 809 C C . GLU A 1 106 ? -1.849 9.119 4.399 1.00 86.00 106 GLU A C 1
ATOM 811 O O . GLU A 1 106 ? -1.603 8.854 3.220 1.00 86.00 106 GLU A O 1
ATOM 816 N N . MET A 1 107 ? -1.606 10.324 4.914 1.00 85.44 107 MET A N 1
ATOM 817 C CA . MET A 1 107 ? -0.977 11.401 4.148 1.00 85.44 107 MET A CA 1
ATOM 818 C C . MET A 1 107 ? 0.421 11.004 3.664 1.00 85.44 107 MET A C 1
ATOM 820 O O . MET A 1 107 ? 0.747 11.212 2.495 1.00 85.44 107 MET A O 1
ATOM 824 N N . GLY A 1 108 ? 1.225 10.394 4.540 1.00 86.06 108 GLY A N 1
ATOM 825 C CA . GLY A 1 108 ? 2.550 9.889 4.193 1.00 86.06 108 GLY A CA 1
ATOM 826 C C . GLY A 1 108 ? 2.490 8.840 3.084 1.00 86.06 108 GLY A C 1
ATOM 827 O O . GLY A 1 108 ? 3.175 8.983 2.074 1.00 86.06 108 GLY A O 1
ATOM 828 N N . TYR A 1 109 ? 1.626 7.832 3.233 1.00 87.38 109 TYR A N 1
ATOM 829 C CA . TYR A 1 109 ? 1.428 6.773 2.242 1.00 87.38 109 TYR A CA 1
ATOM 830 C C . TYR A 1 109 ? 1.062 7.346 0.871 1.00 87.38 109 TYR A C 1
ATOM 832 O O . TYR A 1 109 ? 1.718 7.042 -0.121 1.00 87.38 109 TYR A O 1
ATOM 840 N N . ASN A 1 110 ? 0.061 8.229 0.818 1.00 86.56 110 ASN A N 1
ATOM 841 C CA . ASN A 1 110 ? -0.383 8.847 -0.430 1.00 86.56 110 ASN A CA 1
ATOM 842 C C . ASN A 1 110 ? 0.715 9.706 -1.076 1.00 86.56 110 ASN A C 1
ATOM 844 O O . ASN A 1 110 ? 0.840 9.723 -2.300 1.00 86.56 110 ASN A O 1
ATOM 848 N N . GLY A 1 111 ? 1.535 10.387 -0.270 1.00 85.81 111 GLY A N 1
ATOM 849 C CA . GLY A 1 111 ? 2.695 11.136 -0.751 1.00 85.81 111 GLY A CA 1
ATOM 850 C C . GLY A 1 111 ? 3.757 10.236 -1.388 1.00 85.81 111 GLY A C 1
ATOM 851 O O . GLY A 1 111 ? 4.202 10.507 -2.505 1.00 85.81 111 GLY A O 1
ATOM 852 N N . PHE A 1 112 ? 4.130 9.141 -0.718 1.00 85.56 112 PHE A N 1
ATOM 853 C CA . PHE A 1 112 ? 5.079 8.167 -1.270 1.00 85.56 112 PHE A CA 1
ATOM 854 C C . PHE A 1 112 ? 4.546 7.505 -2.534 1.00 85.56 112 PHE A C 1
ATOM 856 O O . PHE A 1 112 ? 5.277 7.424 -3.517 1.00 85.56 112 PHE A O 1
ATOM 863 N N . LEU A 1 113 ? 3.267 7.138 -2.544 1.00 85.00 113 LEU A N 1
ATOM 864 C CA . LEU A 1 113 ? 2.600 6.546 -3.696 1.00 85.00 113 LEU A CA 1
ATOM 865 C C . LEU A 1 113 ? 2.579 7.500 -4.900 1.00 85.00 113 LEU A C 1
ATOM 867 O O . LEU A 1 113 ? 2.863 7.094 -6.024 1.00 85.00 113 LEU A O 1
ATOM 871 N N . ALA A 1 114 ? 2.293 8.788 -4.686 1.00 83.56 114 ALA A N 1
ATOM 872 C CA . ALA A 1 114 ? 2.312 9.788 -5.754 1.00 83.56 114 ALA A CA 1
ATOM 873 C C . ALA A 1 114 ? 3.718 9.964 -6.352 1.00 83.56 114 ALA A C 1
ATOM 875 O O . ALA A 1 114 ? 3.872 10.048 -7.574 1.00 83.56 114 ALA A O 1
ATOM 876 N N . LEU A 1 115 ? 4.752 9.979 -5.504 1.00 82.69 115 LEU A N 1
ATOM 877 C CA . LEU A 1 115 ? 6.147 10.033 -5.944 1.00 82.69 115 LEU A CA 1
ATOM 878 C C . LEU A 1 115 ? 6.571 8.742 -6.660 1.00 82.69 115 LEU A C 1
ATOM 880 O O . LEU A 1 115 ? 7.212 8.812 -7.710 1.00 82.69 115 LEU A O 1
ATOM 884 N N . GLY A 1 116 ? 6.190 7.579 -6.131 1.00 78.62 116 GLY A N 1
ATOM 885 C CA . GLY A 1 116 ? 6.462 6.264 -6.707 1.00 78.62 116 GLY A CA 1
ATOM 886 C C . GLY A 1 116 ? 5.842 6.116 -8.087 1.00 78.62 116 GLY A C 1
ATOM 887 O O . GLY A 1 116 ? 6.556 5.892 -9.060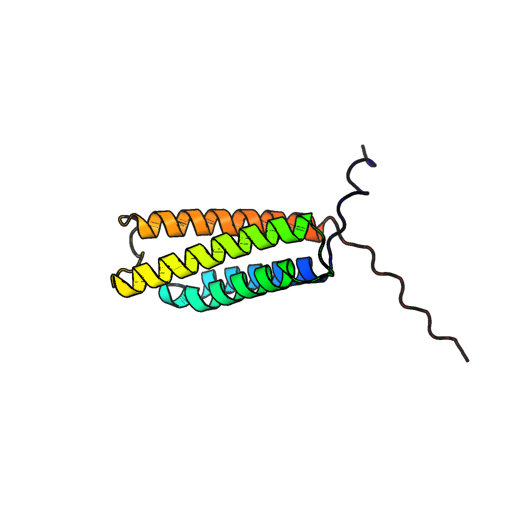 1.00 78.62 116 GLY A O 1
ATOM 888 N N . MET A 1 117 ? 4.540 6.368 -8.217 1.00 79.00 117 MET A N 1
ATOM 889 C CA . MET A 1 117 ? 3.863 6.394 -9.514 1.00 79.00 117 MET A CA 1
ATOM 890 C C . MET A 1 117 ? 4.468 7.413 -10.479 1.00 79.00 117 MET A C 1
ATOM 892 O O . MET A 1 117 ? 4.730 7.079 -11.636 1.00 79.00 117 MET A O 1
ATOM 896 N N . GLY A 1 118 ? 4.683 8.653 -10.028 1.00 78.88 118 GLY A N 1
ATOM 897 C CA . GLY A 1 118 ? 5.194 9.722 -10.883 1.00 78.88 118 GLY A CA 1
ATOM 898 C C . GLY A 1 118 ? 6.573 9.390 -11.449 1.00 78.88 118 GLY A C 1
ATOM 899 O O . GLY A 1 118 ? 6.801 9.487 -12.654 1.00 78.88 118 GLY A O 1
ATOM 900 N N . THR A 1 119 ? 7.483 8.924 -10.596 1.00 76.75 119 THR A N 1
ATOM 901 C CA . THR A 1 119 ? 8.832 8.532 -11.022 1.00 76.75 119 THR A CA 1
ATOM 902 C C . THR A 1 119 ? 8.823 7.256 -11.863 1.00 76.75 119 THR A C 1
ATOM 904 O O . THR A 1 119 ? 9.523 7.202 -12.877 1.00 76.75 119 THR A O 1
ATOM 907 N N . ALA A 1 120 ? 7.993 6.265 -11.532 1.00 73.00 120 ALA A N 1
ATOM 908 C CA . ALA A 1 120 ? 7.887 5.013 -12.278 1.00 73.00 120 ALA A CA 1
ATOM 909 C C . ALA A 1 120 ? 7.293 5.193 -13.690 1.00 73.00 120 ALA A C 1
ATOM 911 O O . ALA A 1 120 ? 7.681 4.491 -14.628 1.00 73.00 120 ALA A O 1
ATOM 912 N N . GLU A 1 121 ? 6.375 6.147 -13.879 1.00 74.12 121 GLU A N 1
ATOM 913 C CA . GLU A 1 121 ? 5.794 6.451 -15.194 1.00 74.12 121 GLU A CA 1
ATOM 914 C C . GLU A 1 121 ? 6.728 7.293 -16.079 1.00 74.12 121 GLU A C 1
ATOM 916 O O . GLU A 1 121 ? 6.701 7.139 -17.302 1.00 74.12 121 GLU A O 1
ATOM 921 N N . VAL A 1 122 ? 7.584 8.134 -15.491 1.00 77.44 122 VAL A N 1
ATOM 922 C CA . VAL A 1 122 ? 8.570 8.941 -16.235 1.00 77.44 122 VAL A CA 1
ATOM 923 C C . VAL A 1 122 ? 9.803 8.117 -16.630 1.00 77.44 122 VAL A C 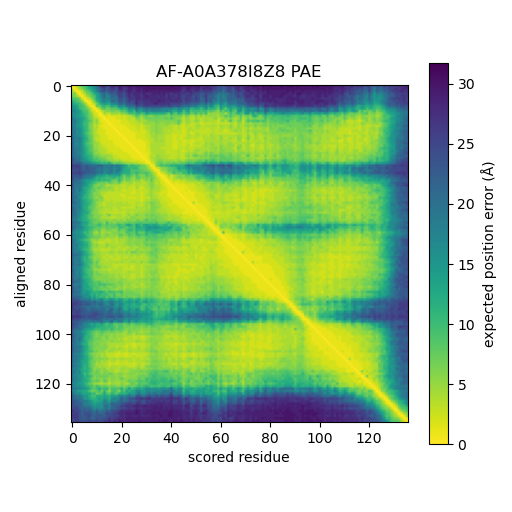1
ATOM 925 O O . VAL A 1 122 ? 10.377 8.336 -17.694 1.00 77.44 122 VAL A O 1
ATOM 928 N N . SER A 1 123 ? 10.196 7.136 -15.816 1.00 72.38 123 SER A N 1
ATOM 929 C CA . SER A 1 123 ? 11.458 6.391 -15.960 1.00 72.38 123 SER A CA 1
ATOM 930 C C . SER A 1 123 ? 11.282 4.968 -16.507 1.00 72.38 123 SER A C 1
ATOM 932 O O . SER A 1 123 ? 11.877 4.005 -16.028 1.00 72.38 123 SER A O 1
ATOM 934 N N . LYS A 1 124 ? 10.430 4.791 -17.518 1.00 73.31 124 LYS A N 1
ATOM 935 C CA . LYS A 1 124 ? 10.087 3.457 -18.036 1.00 73.31 124 LYS A CA 1
ATOM 936 C C . LYS A 1 124 ? 11.300 2.737 -18.630 1.00 73.31 124 LYS A C 1
ATOM 938 O O . LYS A 1 124 ? 11.960 3.257 -19.525 1.00 73.31 124 LYS A O 1
ATOM 943 N N . GLU A 1 125 ? 11.517 1.488 -18.219 1.00 66.62 125 GLU A N 1
ATOM 944 C CA . GLU A 1 125 ? 12.416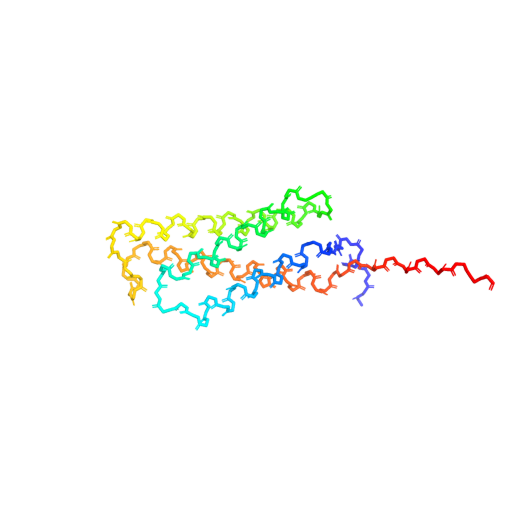 0.595 -18.953 1.00 66.62 125 GLU A CA 1
ATOM 945 C C . GLU A 1 125 ? 11.918 0.379 -20.391 1.00 66.62 125 GLU A C 1
ATOM 947 O O . GLU A 1 125 ? 10.733 0.062 -20.567 1.00 66.62 125 GLU A O 1
ATOM 952 N N . PRO A 1 126 ? 12.784 0.534 -21.414 1.00 58.72 126 PRO A N 1
ATOM 953 C CA . PRO A 1 126 ? 12.429 0.207 -22.787 1.00 58.72 126 PRO A CA 1
ATOM 954 C C . PRO A 1 126 ? 12.177 -1.298 -22.905 1.00 58.72 126 PRO A C 1
ATOM 956 O O . PRO A 1 126 ? 13.024 -2.116 -22.545 1.00 58.72 126 PRO A O 1
ATOM 959 N N . VAL A 1 127 ? 10.994 -1.656 -23.404 1.00 57.00 127 VAL A N 1
ATOM 960 C CA . VAL A 1 127 ? 10.613 -3.042 -23.694 1.00 57.00 127 VAL A CA 1
ATOM 961 C C . VAL A 1 127 ? 11.535 -3.555 -24.799 1.00 57.00 127 VAL A C 1
ATOM 963 O O . VAL A 1 127 ? 11.619 -2.934 -25.859 1.00 57.00 127 VAL A O 1
ATOM 966 N N . ALA A 1 128 ? 12.248 -4.660 -24.558 1.00 55.31 128 ALA A N 1
ATOM 967 C CA . ALA A 1 128 ? 13.029 -5.311 -25.605 1.00 55.31 128 ALA A CA 1
ATOM 968 C C . ALA A 1 128 ? 12.104 -5.612 -26.803 1.00 55.31 128 ALA A C 1
ATOM 970 O O . ALA A 1 128 ? 10.999 -6.119 -26.582 1.00 55.31 128 ALA A O 1
ATOM 971 N N . PRO A 1 129 ? 12.493 -5.279 -28.048 1.00 50.81 129 PRO A N 1
ATOM 972 C CA . PRO A 1 129 ? 11.645 -5.527 -29.204 1.00 50.81 129 PRO A CA 1
ATOM 973 C C . PRO A 1 129 ? 11.305 -7.016 -29.269 1.00 50.81 129 PRO A C 1
ATOM 975 O O . PRO A 1 129 ? 12.185 -7.866 -29.118 1.00 50.81 129 PRO A O 1
ATOM 978 N N . ALA A 1 130 ? 10.016 -7.320 -29.447 1.00 55.66 130 ALA A N 1
ATOM 979 C CA . ALA A 1 130 ? 9.542 -8.686 -29.608 1.00 55.66 130 ALA A CA 1
ATOM 980 C C . ALA A 1 130 ? 10.366 -9.358 -30.711 1.00 55.66 130 ALA A C 1
ATOM 982 O O . ALA A 1 130 ? 10.482 -8.807 -31.807 1.00 55.66 130 ALA A O 1
ATOM 983 N N . ALA A 1 131 ? 10.969 -10.510 -30.404 1.00 55.66 131 ALA A N 1
ATOM 984 C CA . ALA A 1 131 ? 11.718 -11.283 -31.381 1.00 55.66 131 ALA A CA 1
ATOM 985 C C . ALA A 1 131 ? 10.814 -11.510 -32.597 1.00 55.66 131 ALA A C 1
ATOM 987 O O . ALA A 1 131 ? 9.763 -12.144 -32.488 1.00 55.66 131 ALA A O 1
ATOM 988 N N . THR A 1 132 ? 11.186 -10.927 -33.736 1.00 58.16 132 THR A N 1
ATOM 989 C CA . THR A 1 132 ? 10.486 -11.131 -35.000 1.00 58.16 132 THR A CA 1
ATOM 990 C C . THR A 1 132 ? 10.468 -12.627 -35.270 1.00 58.16 132 THR A C 1
ATOM 992 O O . THR A 1 132 ? 11.531 -13.243 -35.378 1.00 58.16 132 THR A O 1
ATOM 995 N N . ALA A 1 133 ? 9.271 -13.213 -35.319 1.00 59.78 133 ALA A N 1
ATOM 996 C CA . ALA A 1 133 ? 9.095 -14.608 -35.689 1.00 59.78 133 ALA A CA 1
ATOM 997 C C . ALA A 1 133 ? 9.791 -14.855 -37.041 1.00 59.78 133 ALA A C 1
ATOM 999 O O . ALA A 1 133 ? 9.658 -14.012 -37.935 1.00 59.78 133 ALA A O 1
ATOM 1000 N N . PRO A 1 134 ? 10.548 -15.955 -37.207 1.00 59.53 134 PRO A N 1
ATOM 1001 C CA . PRO A 1 134 ? 11.178 -16.256 -38.483 1.00 59.53 134 PRO A CA 1
ATOM 1002 C C . PRO A 1 134 ? 10.082 -16.421 -39.541 1.00 59.53 134 PRO A C 1
ATOM 1004 O O . PRO A 1 134 ? 9.213 -17.283 -39.419 1.00 59.53 134 PRO A O 1
ATOM 1007 N N . THR A 1 135 ? 10.101 -15.555 -40.553 1.00 59.41 135 THR A N 1
ATOM 1008 C CA . THR A 1 135 ? 9.285 -15.705 -41.758 1.00 59.41 135 THR A CA 1
ATOM 1009 C C . THR A 1 135 ? 9.755 -16.957 -42.489 1.00 59.41 135 THR A C 1
ATOM 1011 O O . THR A 1 135 ? 10.914 -17.016 -42.902 1.00 59.41 135 THR A O 1
ATOM 1014 N N . VAL A 1 136 ? 8.870 -17.950 -42.580 1.00 56.00 136 VAL A N 1
ATOM 1015 C CA . VAL A 1 136 ? 9.009 -19.126 -43.454 1.00 56.00 136 VAL A CA 1
ATOM 1016 C C . VAL A 1 136 ? 8.714 -18.720 -44.889 1.00 56.00 136 VAL A C 1
ATOM 1018 O O . VAL A 1 136 ? 7.735 -17.961 -45.077 1.00 56.00 136 VAL A O 1
#

Solvent-accessible surface area (backbone atoms only — not comparable to full-atom values): 7701 Å² total; per-residue (Å²): 143,84,76,88,78,74,84,82,55,66,35,34,72,64,51,50,50,32,45,51,51,36,50,50,32,50,53,49,33,72,74,68,45,90,50,66,78,67,35,49,67,37,35,51,52,35,22,48,37,20,46,52,41,42,72,39,86,78,43,51,72,71,55,24,52,53,24,45,50,48,18,53,46,28,49,51,45,48,53,50,50,53,51,32,60,74,71,72,54,70,73,85,54,76,83,45,69,66,40,48,51,46,50,54,46,50,53,50,43,53,51,51,48,52,51,50,44,53,52,34,70,73,25,57,52,81,77,78,78,75,80,77,75,84,84,127